Protein AF-A0A059G458-F1 (afdb_monomer_lite)

Foldseek 3Di:
DVVPDDDDDDDPDDDPPDDDDDPDDLCRDCVNVVNPPVPVPVDCVVVVVCVVCVPVD

Structure (mmCIF, N/CA/C/O backbone):
data_AF-A0A059G458-F1
#
_entry.id   AF-A0A059G458-F1
#
loop_
_atom_site.group_PDB
_atom_site.id
_atom_site.type_symbol
_atom_site.label_atom_id
_atom_site.label_alt_id
_atom_site.label_comp_id
_atom_site.label_asym_id
_atom_site.label_entity_id
_atom_site.label_seq_id
_atom_site.pdbx_PDB_ins_code
_atom_site.Cartn_x
_atom_site.Cartn_y
_atom_site.Cartn_z
_atom_site.occupancy
_atom_site.B_iso_or_equiv
_atom_site.auth_seq_id
_atom_site.auth_comp_id
_atom_site.auth_asym_id
_atom_site.auth_atom_id
_atom_site.pdbx_PDB_model_num
ATOM 1 N N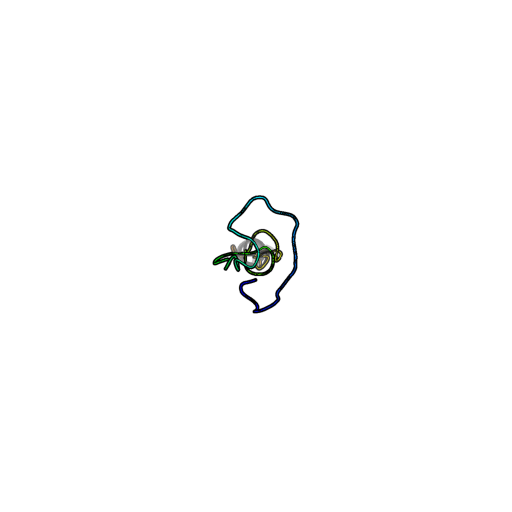 . MET A 1 1 ? -6.949 -7.026 5.377 1.00 77.44 1 MET A N 1
ATOM 2 C CA . MET A 1 1 ? -6.191 -6.623 4.175 1.00 77.44 1 MET A 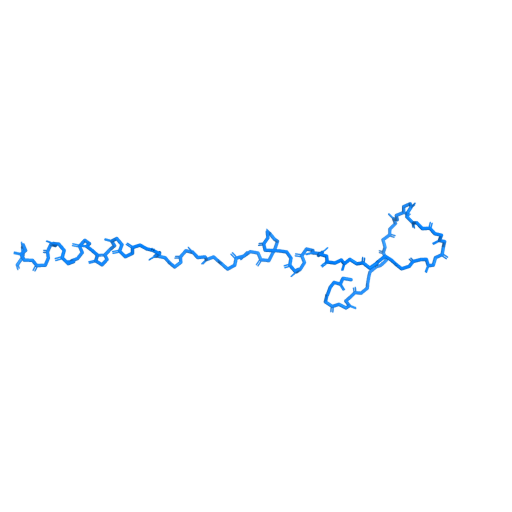CA 1
ATOM 3 C C . MET A 1 1 ? -6.630 -7.512 3.014 1.00 77.44 1 MET A C 1
ATOM 5 O O . MET A 1 1 ? -7.178 -8.582 3.254 1.00 77.44 1 MET A O 1
ATOM 9 N N . THR A 1 2 ? -6.444 -7.057 1.779 1.00 74.31 2 THR A N 1
ATOM 10 C CA . THR A 1 2 ? -6.746 -7.751 0.513 1.00 74.31 2 THR A CA 1
ATOM 11 C C . THR A 1 2 ? -5.993 -9.074 0.353 1.00 74.31 2 THR A C 1
ATOM 13 O O . THR A 1 2 ? -6.430 -9.940 -0.394 1.00 74.31 2 THR A O 1
ATOM 16 N N . ASP A 1 3 ? -4.916 -9.277 1.115 1.00 70.62 3 ASP A N 1
ATOM 17 C CA . ASP A 1 3 ? -4.166 -10.535 1.222 1.00 70.62 3 ASP A CA 1
ATOM 18 C C . ASP A 1 3 ? -4.711 -11.508 2.292 1.00 70.62 3 ASP A C 1
ATOM 20 O O . ASP A 1 3 ? -4.097 -12.537 2.569 1.00 70.62 3 ASP A O 1
ATOM 24 N N . GLY A 1 4 ? -5.840 -11.183 2.930 1.00 75.62 4 GLY A N 1
ATOM 25 C CA . GLY A 1 4 ? -6.444 -11.985 3.996 1.00 75.62 4 GLY A CA 1
ATOM 26 C C . GLY A 1 4 ? -5.829 -11.777 5.383 1.00 75.62 4 GLY A C 1
ATOM 27 O O . GLY A 1 4 ? -6.338 -12.334 6.353 1.00 75.62 4 GLY A O 1
ATOM 28 N N . THR A 1 5 ? -4.782 -10.954 5.525 1.00 79.44 5 THR A N 1
ATOM 29 C CA . THR A 1 5 ? -4.225 -10.638 6.847 1.00 79.44 5 THR A CA 1
ATOM 30 C C . THR A 1 5 ? -5.142 -9.696 7.627 1.00 79.44 5 THR A C 1
ATOM 32 O O . THR A 1 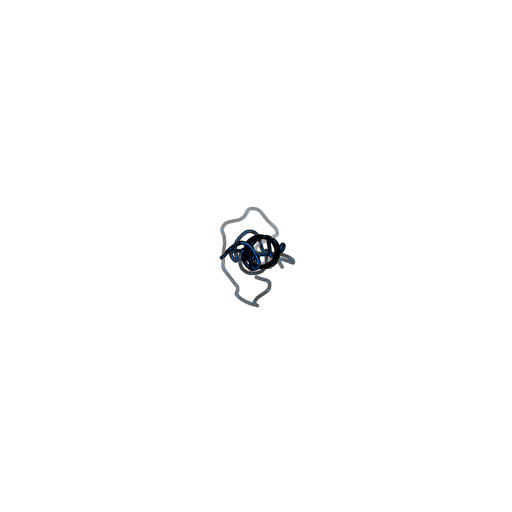5 ? -5.695 -8.730 7.087 1.00 79.44 5 THR A O 1
ATOM 35 N N . GLU A 1 6 ? -5.309 -9.972 8.918 1.00 80.44 6 GLU A N 1
ATOM 36 C CA . GLU A 1 6 ? -6.095 -9.157 9.843 1.00 80.44 6 GLU A CA 1
ATOM 37 C C . GLU A 1 6 ? -5.162 -8.488 10.848 1.00 80.44 6 GLU A C 1
ATOM 39 O O . GLU A 1 6 ? -4.241 -9.113 11.373 1.00 80.44 6 GLU A O 1
ATOM 44 N N . TYR A 1 7 ? -5.387 -7.202 11.103 1.00 80.19 7 TYR A N 1
ATOM 45 C CA . TYR A 1 7 ? -4.669 -6.469 12.136 1.00 80.19 7 TYR A CA 1
ATOM 46 C C . TYR A 1 7 ? -5.651 -5.605 12.914 1.00 80.19 7 TYR A C 1
ATOM 48 O O . TYR A 1 7 ? -6.581 -5.029 12.347 1.00 80.19 7 TYR A O 1
ATOM 56 N N . GLN A 1 8 ? -5.442 -5.523 14.224 1.00 81.19 8 GLN A N 1
ATOM 57 C CA . GLN A 1 8 ? -6.215 -4.631 15.073 1.00 81.19 8 GLN A CA 1
ATOM 58 C C . GLN A 1 8 ? -5.601 -3.236 15.022 1.00 81.19 8 GLN A C 1
ATOM 60 O O . GLN A 1 8 ? -4.392 -3.062 15.171 1.00 81.19 8 GLN A O 1
ATOM 65 N N . THR A 1 9 ? -6.447 -2.235 14.807 1.00 80.12 9 THR A N 1
ATOM 66 C CA . THR A 1 9 ? -6.057 -0.828 14.834 1.00 80.12 9 THR A CA 1
ATOM 67 C C . THR A 1 9 ? -7.008 -0.048 15.723 1.00 80.12 9 THR A C 1
ATOM 69 O O . THR A 1 9 ? -8.196 -0.359 15.811 1.00 80.12 9 THR A O 1
ATOM 72 N N . ARG A 1 10 ? -6.490 0.984 16.388 1.00 81.12 10 ARG A N 1
ATOM 73 C CA . ARG A 1 10 ? -7.318 1.910 17.155 1.00 81.12 10 ARG A CA 1
ATOM 74 C C . ARG A 1 10 ? -7.970 2.881 16.176 1.00 81.12 10 ARG A C 1
ATOM 76 O O . ARG A 1 10 ? -7.318 3.803 15.695 1.00 81.12 10 ARG A O 1
ATOM 83 N N . SER A 1 11 ? -9.249 2.671 15.888 1.00 72.00 11 SER A N 1
ATOM 84 C CA . SER A 1 11 ? -10.040 3.538 15.014 1.00 72.00 11 SER A CA 1
ATOM 85 C C . SER A 1 11 ? -11.324 3.987 15.712 1.00 72.00 11 SER A C 1
ATOM 87 O O . SER A 1 11 ? -11.730 3.399 16.710 1.00 72.00 11 SER A O 1
ATOM 89 N N . THR A 1 12 ? -11.951 5.048 15.207 1.00 81.62 12 THR A N 1
ATOM 90 C CA . THR A 1 12 ? -13.289 5.497 15.635 1.00 81.62 12 THR A CA 1
ATOM 91 C C . THR A 1 12 ? -14.392 4.930 14.736 1.00 81.62 12 THR A C 1
ATOM 93 O O . THR A 1 12 ? -15.488 5.481 14.688 1.00 81.62 12 THR A O 1
ATOM 96 N N . TYR A 1 13 ? -14.074 3.911 13.933 1.00 75.06 13 TYR A N 1
ATOM 97 C CA . TYR A 1 13 ? -14.970 3.356 12.928 1.00 75.06 13 TYR A CA 1
ATOM 98 C C . TYR A 1 13 ? -15.783 2.192 13.501 1.00 75.06 13 TYR A C 1
ATOM 100 O O . TYR A 1 13 ? -15.208 1.301 14.123 1.00 75.06 13 TYR A O 1
ATOM 108 N N . GLY A 1 14 ? -17.088 2.180 13.213 1.00 74.75 14 GLY A N 1
ATOM 109 C CA . GLY A 1 14 ? -17.999 1.090 13.570 1.00 74.75 14 GLY A CA 1
ATOM 110 C C . GLY A 1 14 ? -18.344 1.008 15.059 1.00 74.75 14 GLY A C 1
ATOM 111 O O . GLY A 1 14 ? -17.973 1.869 15.861 1.00 74.75 14 GLY A O 1
ATOM 112 N N . ALA A 1 15 ? -19.098 -0.031 15.406 1.00 77.12 15 ALA A N 1
ATOM 113 C CA . ALA A 1 15 ? -19.323 -0.454 16.781 1.00 77.12 15 ALA A CA 1
ATOM 114 C C . ALA A 1 15 ? -18.234 -1.446 17.231 1.00 77.12 15 ALA A C 1
ATOM 116 O O . ALA A 1 15 ? -17.408 -1.913 16.444 1.00 77.12 15 ALA A O 1
ATOM 117 N N . GLU A 1 16 ? -18.216 -1.772 18.522 1.00 73.25 16 GLU A N 1
ATOM 118 C CA . GLU A 1 16 ? -17.262 -2.732 19.074 1.00 73.25 16 GLU A CA 1
ATOM 119 C C . GLU A 1 16 ? -17.428 -4.106 18.396 1.00 73.25 16 GLU A C 1
ATOM 121 O O . GLU A 1 16 ? -18.489 -4.722 18.469 1.00 73.25 16 GLU A O 1
ATOM 126 N N . GLY A 1 17 ? -16.380 -4.568 17.705 1.00 74.00 17 GLY A N 1
ATOM 127 C CA . GLY A 1 17 ? -16.381 -5.842 16.977 1.00 74.00 17 GLY A CA 1
ATOM 128 C C . GLY A 1 17 ? -16.653 -5.748 15.472 1.00 74.00 17 GLY A C 1
ATOM 129 O O . GLY A 1 17 ? -16.603 -6.778 14.798 1.00 74.00 17 GLY A O 1
ATOM 130 N N . ASP A 1 18 ? -16.881 -4.551 14.922 1.00 77.69 18 ASP A N 1
ATOM 131 C CA . ASP A 1 18 ? -17.035 -4.391 13.475 1.00 77.69 18 ASP A CA 1
ATOM 132 C C . ASP A 1 18 ? -15.725 -4.647 12.719 1.00 77.69 18 ASP A C 1
ATOM 134 O O . ASP A 1 18 ? -14.639 -4.187 13.087 1.00 77.69 18 ASP A O 1
ATOM 138 N N . LYS A 1 19 ? -15.847 -5.376 11.606 1.00 78.19 19 LYS A N 1
ATOM 139 C CA . LYS A 1 19 ? -14.732 -5.717 10.723 1.00 78.19 19 LYS A CA 1
ATOM 140 C C . LYS A 1 19 ? -14.719 -4.795 9.511 1.00 78.19 19 LYS A C 1
ATOM 142 O O . LYS A 1 19 ? -15.594 -4.869 8.653 1.00 78.19 19 LYS A O 1
ATOM 147 N N . LEU A 1 20 ? -13.678 -3.978 9.399 1.00 80.25 20 LEU A N 1
ATOM 148 C CA . LEU A 1 20 ? -13.451 -3.148 8.220 1.00 80.25 20 LEU A CA 1
ATOM 149 C C . LEU A 1 20 ? -12.748 -3.969 7.124 1.00 80.25 20 LEU A C 1
ATOM 151 O O . LEU A 1 20 ? -11.609 -4.413 7.289 1.00 80.25 20 LEU A O 1
ATOM 155 N N . VAL A 1 21 ? -13.442 -4.182 6.004 1.00 81.88 21 VAL A N 1
ATOM 156 C CA . VAL A 1 21 ? -12.907 -4.860 4.814 1.00 81.88 21 VAL A CA 1
ATOM 157 C C . VAL A 1 21 ? -12.351 -3.805 3.861 1.00 81.88 21 VAL A C 1
ATOM 159 O O . VAL A 1 21 ? -13.051 -2.872 3.483 1.00 81.88 21 VAL A O 1
ATOM 162 N N . LEU A 1 22 ? -11.072 -3.936 3.508 1.00 80.62 22 LEU A N 1
ATOM 163 C CA . LEU A 1 22 ? -10.379 -3.027 2.595 1.00 80.62 22 LEU A CA 1
ATOM 164 C C . LEU A 1 22 ? -10.380 -3.619 1.183 1.00 80.62 22 LEU A C 1
ATOM 166 O O . LEU A 1 22 ? -9.899 -4.738 1.015 1.00 80.62 22 LEU A O 1
ATOM 170 N N . ASP A 1 23 ? -10.836 -2.851 0.190 1.00 73.12 23 ASP A N 1
ATOM 171 C CA . ASP A 1 23 ? -10.721 -3.206 -1.238 1.00 73.12 23 ASP A CA 1
ATOM 172 C C . ASP A 1 23 ? -9.313 -2.945 -1.796 1.00 73.12 23 ASP A C 1
ATOM 174 O O . ASP A 1 23 ? -8.877 -3.586 -2.750 1.00 73.12 23 ASP A O 1
ATOM 178 N N . ILE A 1 24 ? -8.595 -1.985 -1.205 1.00 69.75 24 ILE A N 1
ATOM 179 C CA . ILE A 1 24 ? -7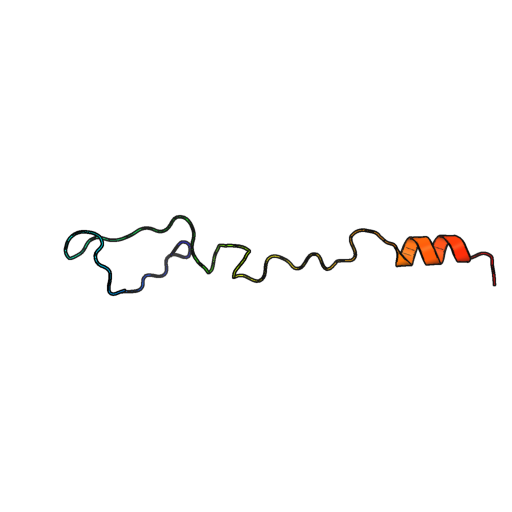.234 -1.591 -1.577 1.00 69.75 24 ILE A CA 1
ATOM 180 C C . ILE A 1 24 ? -6.436 -1.388 -0.290 1.00 69.75 24 ILE A C 1
ATOM 182 O O . ILE A 1 24 ? -6.894 -0.711 0.631 1.00 69.75 24 ILE A O 1
ATOM 186 N N . ASP A 1 25 ? -5.226 -1.939 -0.234 1.00 76.94 25 ASP A N 1
ATOM 187 C CA . ASP A 1 25 ? -4.295 -1.718 0.870 1.00 76.94 25 ASP A CA 1
ATOM 188 C C . ASP A 1 25 ? -2.854 -1.523 0.374 1.00 76.94 25 ASP A C 1
ATOM 190 O O . ASP A 1 25 ? -2.545 -1.646 -0.814 1.00 76.94 25 ASP A O 1
ATOM 194 N N . SER A 1 26 ? -1.952 -1.193 1.298 1.00 73.56 26 SER A N 1
ATOM 195 C CA . SER A 1 26 ? -0.553 -0.874 0.997 1.00 73.56 26 SER A CA 1
ATOM 196 C C . SER A 1 26 ? 0.248 -2.029 0.381 1.00 73.56 26 SER A C 1
ATOM 198 O O . SER A 1 26 ? 1.301 -1.786 -0.197 1.00 73.56 26 SER A O 1
ATOM 200 N N . LYS A 1 27 ? -0.206 -3.280 0.497 1.00 69.81 27 LYS A N 1
ATOM 201 C CA . LYS A 1 27 ? 0.432 -4.450 -0.121 1.00 69.81 27 LYS A CA 1
ATOM 202 C C . LYS A 1 27 ? -0.107 -4.748 -1.516 1.00 69.81 27 LYS A C 1
ATOM 204 O O . LYS A 1 27 ? 0.549 -5.474 -2.254 1.00 69.81 27 LYS A O 1
ATO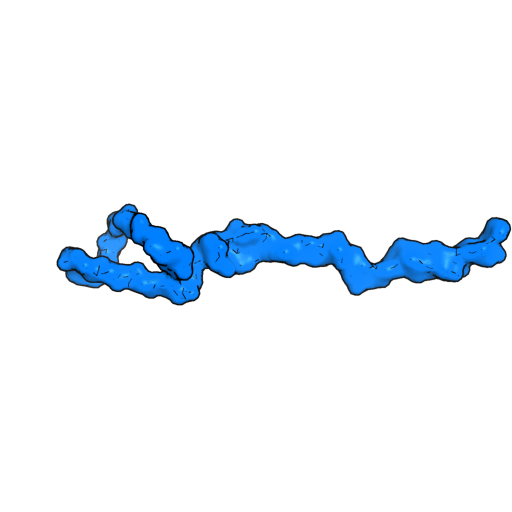M 209 N N . SER A 1 28 ? -1.273 -4.224 -1.887 1.00 71.75 28 SER A N 1
ATOM 210 C CA . SER A 1 28 ? -1.846 -4.414 -3.224 1.00 71.75 28 SER A CA 1
ATOM 211 C C . SER A 1 28 ? -1.672 -3.199 -4.132 1.00 71.75 28 SER A C 1
ATOM 213 O O . SER A 1 28 ? -1.647 -3.341 -5.355 1.00 71.75 28 SER A O 1
ATOM 215 N N . HIS A 1 29 ? -1.507 -2.000 -3.573 1.00 72.50 29 HIS A N 1
ATOM 216 C CA . HIS A 1 29 ? -1.471 -0.793 -4.384 1.00 72.50 29 HIS A CA 1
ATOM 217 C C . HIS A 1 29 ? -0.064 -0.506 -4.973 1.00 72.50 29 HIS A C 1
ATOM 219 O O . HIS A 1 29 ? 0.908 -0.395 -4.217 1.00 72.50 29 HIS A O 1
ATOM 225 N N . PRO A 1 30 ? 0.065 -0.292 -6.306 1.00 67.94 30 PRO A N 1
ATOM 226 C CA . PRO A 1 30 ? 1.348 -0.140 -7.014 1.00 67.94 30 PRO A CA 1
ATOM 227 C C . PRO A 1 30 ? 2.277 0.954 -6.476 1.00 67.94 30 PRO A C 1
ATOM 229 O O . PRO A 1 30 ? 3.491 0.886 -6.648 1.00 67.94 30 PRO A O 1
ATOM 232 N N . ALA A 1 31 ? 1.718 1.977 -5.825 1.00 72.44 31 ALA A N 1
ATOM 233 C CA . ALA A 1 31 ? 2.505 3.048 -5.213 1.00 72.44 31 ALA A CA 1
ATOM 234 C C . ALA A 1 31 ? 3.356 2.581 -4.014 1.00 72.44 31 ALA A C 1
ATOM 236 O O . ALA A 1 31 ? 4.350 3.230 -3.703 1.00 72.44 31 ALA A O 1
ATOM 237 N N . TRP A 1 32 ? 2.996 1.470 -3.361 1.00 70.88 32 TRP A N 1
ATOM 238 C CA . TRP A 1 32 ? 3.675 0.960 -2.162 1.00 70.88 32 TRP A CA 1
ATOM 239 C C . TRP A 1 32 ? 4.372 -0.386 -2.376 1.00 70.88 32 TRP A C 1
ATOM 241 O O . TRP A 1 32 ? 5.331 -0.684 -1.671 1.00 70.88 32 TRP A O 1
ATOM 251 N N . THR A 1 33 ? 3.975 -1.164 -3.387 1.00 69.56 33 THR A N 1
ATOM 252 C CA . THR A 1 33 ? 4.690 -2.387 -3.798 1.00 69.56 33 THR A CA 1
ATOM 253 C C . THR A 1 33 ? 5.892 -2.118 -4.701 1.00 69.56 33 THR A C 1
ATOM 255 O O . THR A 1 33 ? 6.531 -3.058 -5.166 1.00 69.56 33 THR A O 1
ATOM 258 N N . GLY A 1 34 ? 6.216 -0.843 -4.948 1.00 63.75 34 GLY A N 1
ATOM 259 C CA . GLY A 1 34 ? 7.275 -0.463 -5.876 1.00 63.75 34 GLY A CA 1
ATOM 260 C C . GLY A 1 34 ? 6.916 -0.907 -7.287 1.00 63.75 34 GLY A C 1
ATOM 261 O O . GLY A 1 34 ? 7.668 -1.667 -7.891 1.00 63.75 34 GLY A O 1
ATOM 262 N N . GLY A 1 35 ? 5.734 -0.474 -7.750 1.00 60.00 35 GLY A N 1
ATOM 263 C CA . GLY A 1 35 ? 5.094 -0.903 -8.987 1.00 60.00 35 GLY A CA 1
ATOM 264 C C . GLY A 1 35 ? 6.104 -1.169 -10.085 1.00 60.00 35 GLY A C 1
ATOM 265 O O . GLY A 1 35 ? 6.905 -0.280 -10.373 1.00 60.00 35 GLY A O 1
ATOM 266 N N . ASP A 1 36 ? 6.044 -2.397 -10.624 1.00 58.47 36 ASP A N 1
ATOM 267 C CA . ASP A 1 36 ? 6.902 -2.961 -11.665 1.00 58.47 36 ASP A CA 1
ATOM 268 C C . ASP A 1 36 ? 7.674 -1.864 -12.371 1.00 58.47 36 ASP A C 1
ATOM 270 O O . ASP A 1 36 ? 7.149 -1.186 -13.264 1.00 58.47 36 ASP A O 1
ATOM 274 N N . GLY A 1 37 ? 8.892 -1.634 -11.879 1.00 58.41 37 GLY A N 1
ATOM 275 C CA . GLY A 1 37 ? 9.795 -0.644 -12.411 1.00 58.41 37 GLY A CA 1
ATOM 276 C C . GLY A 1 37 ? 9.998 -0.955 -13.879 1.00 58.41 37 GLY A C 1
ATOM 277 O O . GLY A 1 37 ? 10.921 -1.668 -14.261 1.00 58.41 37 GLY A O 1
ATOM 278 N N . LYS A 1 38 ? 9.171 -0.367 -14.746 1.00 59.47 38 LYS A N 1
ATOM 279 C CA . LYS A 1 38 ? 9.418 -0.304 -16.182 1.00 59.47 38 LYS A CA 1
ATOM 280 C C . LYS A 1 38 ? 10.500 0.745 -16.439 1.00 59.47 38 LYS A C 1
ATOM 282 O O . LYS A 1 38 ? 10.353 1.617 -17.283 1.00 59.47 38 LYS A O 1
ATOM 287 N N . MET A 1 39 ? 11.614 0.600 -15.723 1.00 57.22 39 MET A N 1
ATOM 288 C CA . MET A 1 39 ? 12.952 0.970 -16.162 1.00 57.22 39 MET A CA 1
ATOM 289 C C . MET A 1 39 ? 13.523 -0.078 -17.133 1.00 57.22 39 MET A C 1
ATOM 291 O O . MET A 1 39 ? 14.703 -0.063 -17.443 1.00 57.22 39 MET A O 1
ATOM 295 N N . LEU A 1 40 ? 12.701 -0.966 -17.693 1.00 59.66 40 LEU A N 1
ATOM 296 C CA . LEU A 1 40 ? 13.040 -1.673 -18.925 1.00 59.66 40 LEU A CA 1
ATOM 297 C C . LEU A 1 40 ? 12.817 -0.736 -20.114 1.00 59.66 40 LEU A C 1
ATOM 299 O O . LEU A 1 40 ? 11.787 -0.795 -20.779 1.00 59.66 40 LEU A O 1
ATOM 303 N N . ASP A 1 41 ? 13.765 0.187 -20.294 1.00 58.84 41 ASP A N 1
ATOM 304 C CA . ASP A 1 41 ? 14.293 0.650 -21.586 1.00 58.84 41 ASP A CA 1
ATOM 305 C C . ASP A 1 41 ? 13.275 0.740 -22.745 1.00 58.84 41 ASP A C 1
ATOM 307 O O . ASP A 1 41 ? 13.492 0.270 -23.865 1.00 58.84 41 ASP A O 1
ATOM 311 N N . ARG A 1 42 ? 12.110 1.345 -22.477 1.00 55.56 42 ARG A N 1
ATOM 312 C CA . ARG A 1 42 ? 10.892 1.227 -23.302 1.00 55.56 42 ARG A CA 1
ATOM 313 C C . ARG A 1 42 ? 10.942 2.000 -24.622 1.00 55.56 42 ARG A C 1
ATOM 315 O O . ARG A 1 42 ? 9.911 2.326 -25.203 1.00 55.56 42 ARG A O 1
ATOM 322 N N . GLY A 1 43 ? 12.135 2.333 -25.090 1.00 58.03 43 GLY A N 1
ATOM 323 C CA . GLY A 1 43 ? 12.324 3.139 -26.283 1.00 58.03 43 GLY A CA 1
ATOM 324 C C . GLY A 1 43 ? 13.567 2.820 -27.087 1.00 58.03 43 GLY A C 1
ATOM 325 O O . GLY A 1 43 ? 13.844 3.586 -28.005 1.00 58.03 43 GLY A O 1
ATOM 326 N N . GLY A 1 44 ? 14.323 1.759 -26.763 1.00 62.47 44 GLY A N 1
ATOM 327 C CA . GLY A 1 44 ? 15.396 1.252 -27.624 1.00 62.47 44 GLY A CA 1
ATOM 328 C C . GLY A 1 44 ? 16.360 2.332 -28.116 1.00 62.47 44 GLY A C 1
ATOM 329 O O . GLY A 1 44 ? 16.878 2.220 -29.224 1.00 62.47 44 GLY A O 1
ATOM 330 N N . ARG A 1 4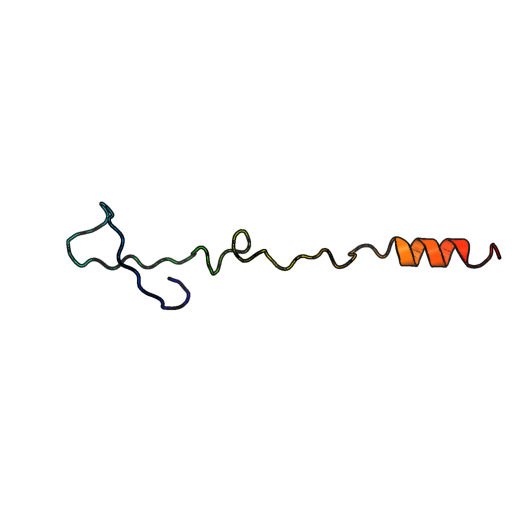5 ? 16.572 3.409 -27.344 1.00 66.88 45 ARG A N 1
ATOM 331 C CA . ARG A 1 45 ? 17.364 4.567 -27.792 1.00 66.88 45 ARG A CA 1
ATOM 332 C C . ARG A 1 45 ? 18.813 4.156 -28.022 1.00 66.88 45 ARG A C 1
ATOM 334 O O . ARG A 1 45 ? 19.419 4.594 -28.992 1.00 66.88 45 ARG A O 1
ATOM 341 N N . VAL A 1 46 ? 19.317 3.234 -27.200 1.00 68.50 46 VAL A N 1
ATOM 342 C CA . VAL A 1 46 ? 20.638 2.619 -27.369 1.00 68.50 46 VAL A CA 1
ATOM 343 C C . VAL A 1 46 ? 20.685 1.721 -28.610 1.00 68.50 46 VAL A C 1
ATOM 345 O O . VAL A 1 46 ? 21.657 1.780 -29.356 1.00 68.50 46 VAL A O 1
ATOM 348 N N . SER A 1 47 ? 19.633 0.938 -28.883 1.00 72.06 47 SER A N 1
ATOM 349 C CA . SER A 1 47 ? 19.553 0.119 -30.105 1.00 72.06 47 SER A CA 1
ATOM 350 C C . SER A 1 47 ? 19.501 0.990 -31.362 1.00 72.06 47 SER A C 1
ATOM 352 O O . SER A 1 47 ? 20.304 0.800 -32.264 1.00 72.06 47 SER A O 1
ATOM 354 N N . ARG A 1 48 ? 18.640 2.016 -31.384 1.00 75.81 48 ARG A N 1
ATOM 355 C CA . ARG A 1 48 ? 18.512 2.994 -32.478 1.00 75.81 48 ARG A CA 1
ATOM 356 C C . ARG A 1 48 ? 19.810 3.765 -32.717 1.00 75.81 48 ARG A C 1
ATOM 358 O O . ARG A 1 48 ? 20.154 4.032 -33.863 1.00 75.81 48 ARG A O 1
ATOM 365 N N . PHE A 1 49 ? 20.521 4.133 -31.650 1.00 77.25 49 PHE A N 1
ATOM 366 C CA . PHE A 1 49 ? 21.834 4.769 -31.745 1.00 77.25 49 PHE A CA 1
ATOM 367 C C . PHE A 1 49 ? 22.847 3.819 -32.392 1.00 77.25 49 PHE A C 1
ATOM 369 O O . PHE A 1 49 ? 23.459 4.180 -33.392 1.00 77.25 49 PHE A O 1
ATOM 376 N N . LYS A 1 50 ? 22.963 2.582 -31.887 1.00 76.19 50 LYS A N 1
ATOM 377 C CA . LYS A 1 50 ? 23.837 1.560 -32.481 1.00 76.19 50 LYS A CA 1
ATOM 378 C C . LYS A 1 50 ? 23.498 1.329 -33.956 1.00 76.19 50 LYS A C 1
ATOM 380 O O . LYS A 1 50 ? 24.401 1.333 -34.778 1.00 76.19 50 LYS A O 1
ATOM 385 N N . ASP A 1 51 ? 22.220 1.214 -34.312 1.00 79.88 51 ASP A N 1
ATOM 386 C CA . ASP A 1 51 ? 21.785 1.023 -35.700 1.00 79.88 51 ASP A CA 1
ATOM 387 C C . ASP A 1 51 ? 22.117 2.216 -36.607 1.00 79.88 51 ASP A C 1
ATOM 389 O O . ASP A 1 51 ? 22.545 2.017 -37.741 1.00 79.88 51 ASP A O 1
ATOM 393 N N . LYS A 1 52 ? 21.992 3.453 -36.109 1.00 77.88 52 LYS A N 1
ATOM 394 C CA . LYS A 1 52 ? 22.307 4.669 -36.875 1.00 77.88 52 LYS A CA 1
ATOM 395 C C . LYS A 1 52 ? 23.804 4.836 -37.156 1.00 77.88 52 LYS A C 1
ATOM 397 O O . LYS A 1 52 ? 24.160 5.387 -38.193 1.00 77.88 52 LYS A O 1
ATOM 402 N N . PHE A 1 53 ? 24.670 4.387 -36.248 1.00 81.06 53 PHE A N 1
ATOM 403 C CA . PHE A 1 53 ? 26.121 4.600 -36.338 1.00 81.06 53 PHE A CA 1
ATOM 404 C C . PHE A 1 53 ? 26.926 3.350 -36.737 1.00 81.06 53 PHE A C 1
ATOM 406 O O . PHE A 1 53 ? 28.148 3.421 -36.816 1.00 81.06 53 PHE A O 1
ATOM 413 N N . LYS A 1 54 ? 26.266 2.229 -37.062 1.00 77.69 54 LYS A N 1
ATOM 414 C CA . LYS A 1 54 ? 26.900 0.967 -37.503 1.00 77.69 54 LYS A CA 1
ATOM 415 C C . LYS A 1 54 ? 27.793 1.079 -38.749 1.00 77.69 54 LYS A C 1
ATOM 417 O O . LYS A 1 54 ? 28.601 0.190 -38.959 1.00 77.69 54 LYS A O 1
ATOM 422 N N . GLY A 1 55 ? 27.634 2.118 -39.572 1.00 71.88 55 GLY A N 1
ATOM 423 C CA . GLY A 1 55 ? 28.398 2.315 -40.814 1.00 71.88 55 GLY A CA 1
ATOM 424 C C . GLY A 1 55 ? 29.494 3.385 -40.751 1.00 71.88 55 GLY A C 1
ATOM 425 O O . GLY A 1 55 ? 30.001 3.770 -41.798 1.00 71.88 55 GLY A O 1
ATOM 426 N N . PHE A 1 56 ? 29.812 3.915 -39.563 1.00 66.44 56 PHE A N 1
ATOM 427 C CA . PHE A 1 56 ? 30.838 4.955 -39.373 1.00 66.44 56 PHE A CA 1
ATOM 428 C C . PHE A 1 56 ? 32.179 4.419 -38.834 1.00 66.44 56 PHE A C 1
ATOM 430 O O . PHE A 1 56 ? 33.046 5.218 -38.480 1.00 66.44 56 PHE A O 1
ATOM 437 N N . MET A 1 57 ? 32.358 3.096 -38.773 1.00 57.06 57 MET A N 1
ATOM 438 C CA . MET A 1 57 ? 33.616 2.433 -38.413 1.00 57.06 57 MET A CA 1
ATOM 439 C C . MET A 1 57 ? 33.897 1.285 -39.378 1.00 57.06 57 MET A C 1
ATOM 441 O O . MET A 1 57 ? 32.918 0.595 -39.744 1.00 57.06 57 MET A O 1
#

Sequence (57 aa):
MTDGTEYQTRSTYGAEGDKLVLDIDSKSHPAWTGGDGKMLDRGGRVSRFKDKFKGFM

Organism: NCBI:txid1280953

InterPro domains:
  IPR002150 Large ribosomal subunit protein bL31 type A/B [PF01197] (2-54)
  IPR002150 Large ribosomal subunit protein bL31 type A/B [PS01143] (23-45)
  IPR002150 Large ribosomal subunit protein bL31 type A/B [TIGR00105] (1-55)
  IPR034704 Large ribosomal subunit protein bL28/bL31-like superfamily [SSF143800] (1-56)
  IPR042105 Large ribosomal subunit protein bL31 superfamily [G3DSA:4.10.830.30] (1-56)

Secondary structure (DSSP, 8-state):
-TTS-------S-SSTT-----SS-TTTSTTTTT-----S-TT-HHHHHHHHHTT--

pLDDT: mean 71.85, std 7.71, range [55.56, 81.88]

Radius of gyration: 23.82 Å; chains: 1; bounding box: 53×18×60 Å